Protein AF-V9FEI7-F1 (afdb_monomer)

Solvent-accessible surface area (backbone atoms only — not comparable to full-atom values): 3731 Å² total; per-residue (Å²): 114,85,78,67,65,42,79,56,67,80,43,78,44,80,49,97,84,70,64,72,93,68,80,88,33,70,47,49,44,73,62,100,74,63,44,84,74,51,65,48,71,39,79,66,53,21,34,51,56,76,89,30,56,40,62,70,115

Structure (mmCIF, N/CA/C/O backbone):
data_AF-V9FEI7-F1
#
_entry.id   AF-V9FEI7-F1
#
loop_
_atom_site.group_PDB
_atom_site.id
_atom_site.type_symbol
_atom_site.label_atom_id
_atom_site.label_alt_id
_atom_site.label_comp_id
_atom_site.label_asym_id
_atom_site.label_entity_id
_atom_site.label_seq_id
_atom_site.pdbx_PDB_ins_code
_atom_site.Cartn_x
_atom_site.Cartn_y
_atom_site.Cartn_z
_atom_site.occupancy
_atom_site.B_iso_or_equiv
_atom_site.auth_seq_id
_atom_site.auth_comp_id
_atom_site.auth_asym_id
_atom_site.auth_atom_id
_atom_site.pdbx_PDB_model_num
ATOM 1 N N . ASN A 1 1 ? 9.492 0.173 -9.169 1.00 96.00 1 ASN A N 1
ATOM 2 C CA . ASN A 1 1 ? 10.277 -0.328 -10.335 1.00 96.00 1 ASN A CA 1
ATOM 3 C C . ASN A 1 1 ? 10.914 -1.707 -10.128 1.00 96.00 1 ASN A C 1
ATOM 5 O O . ASN A 1 1 ? 11.376 -2.257 -11.117 1.00 96.00 1 ASN A O 1
ATOM 9 N N . TYR A 1 2 ? 10.938 -2.290 -8.924 1.00 97.31 2 TYR A N 1
ATOM 10 C CA . TYR A 1 2 ? 11.516 -3.630 -8.696 1.00 97.31 2 TYR A CA 1
ATOM 11 C C . TYR A 1 2 ? 10.511 -4.790 -8.727 1.00 97.31 2 TYR A C 1
ATOM 13 O O . TYR A 1 2 ? 10.880 -5.930 -8.478 1.00 97.31 2 TYR A O 1
ATOM 21 N N . GLY A 1 3 ? 9.259 -4.521 -9.107 1.00 96.75 3 GLY A N 1
ATOM 22 C CA . GLY A 1 3 ? 8.227 -5.555 -9.220 1.00 96.75 3 GLY A CA 1
ATOM 23 C C . GLY A 1 3 ? 7.540 -5.908 -7.900 1.00 96.75 3 GLY A C 1
ATOM 24 O O . GLY A 1 3 ? 6.824 -6.907 -7.857 1.00 96.75 3 GLY A O 1
ATOM 25 N N . ASP A 1 4 ? 7.729 -5.094 -6.858 1.00 97.62 4 ASP A N 1
ATOM 26 C CA . ASP A 1 4 ? 7.076 -5.272 -5.561 1.00 97.62 4 ASP A CA 1
ATOM 27 C C . ASP A 1 4 ? 5.549 -5.246 -5.685 1.00 97.62 4 ASP A C 1
ATOM 29 O O . ASP A 1 4 ? 4.974 -4.491 -6.477 1.00 97.62 4 ASP A O 1
ATOM 33 N N . GLN A 1 5 ? 4.899 -6.079 -4.875 1.00 97.94 5 GLN A N 1
ATOM 34 C CA . GLN A 1 5 ? 3.448 -6.166 -4.780 1.00 97.94 5 GLN A CA 1
ATOM 35 C C . GLN A 1 5 ? 3.047 -6.339 -3.318 1.00 97.94 5 GLN A C 1
ATOM 37 O O . GLN A 1 5 ? 3.401 -7.342 -2.697 1.00 97.94 5 GLN A O 1
ATOM 42 N N . ALA A 1 6 ? 2.276 -5.397 -2.780 1.00 98.00 6 ALA A N 1
ATOM 43 C CA . ALA A 1 6 ? 1.643 -5.529 -1.475 1.00 98.00 6 ALA A CA 1
ATOM 44 C C . ALA A 1 6 ? 0.167 -5.882 -1.665 1.00 98.00 6 ALA A C 1
ATOM 46 O O . ALA A 1 6 ? -0.555 -5.155 -2.339 1.00 98.00 6 ALA A O 1
ATOM 47 N N . LYS A 1 7 ? -0.283 -6.992 -1.075 1.00 98.19 7 LYS A N 1
ATOM 48 C CA . LYS A 1 7 ? -1.699 -7.377 -1.006 1.00 98.19 7 LYS A CA 1
ATOM 49 C C . LYS A 1 7 ? -2.138 -7.295 0.443 1.00 98.19 7 LYS A C 1
ATOM 51 O O . LYS A 1 7 ? -1.543 -7.965 1.286 1.00 98.19 7 LYS A O 1
ATOM 56 N N . LEU A 1 8 ? -3.127 -6.459 0.726 1.00 97.88 8 LEU A N 1
ATOM 57 C CA . LEU A 1 8 ? -3.578 -6.178 2.082 1.00 97.88 8 LEU A CA 1
ATOM 58 C C . LEU A 1 8 ? -5.097 -6.349 2.159 1.00 97.88 8 LEU A C 1
ATOM 60 O O . LEU A 1 8 ? -5.805 -6.109 1.187 1.00 97.88 8 LEU A O 1
ATOM 64 N N . SER A 1 9 ? -5.583 -6.779 3.317 1.00 98.06 9 SER A N 1
ATOM 65 C CA . SER A 1 9 ? -7.005 -7.010 3.577 1.00 98.06 9 SER A CA 1
ATOM 66 C C . SER A 1 9 ? -7.259 -6.960 5.077 1.00 98.06 9 SER A C 1
ATOM 68 O O . SER A 1 9 ? -6.396 -7.413 5.835 1.00 98.06 9 SER A O 1
ATOM 70 N N . ASN A 1 10 ? -8.440 -6.500 5.495 1.00 98.06 10 ASN A N 1
ATOM 71 C C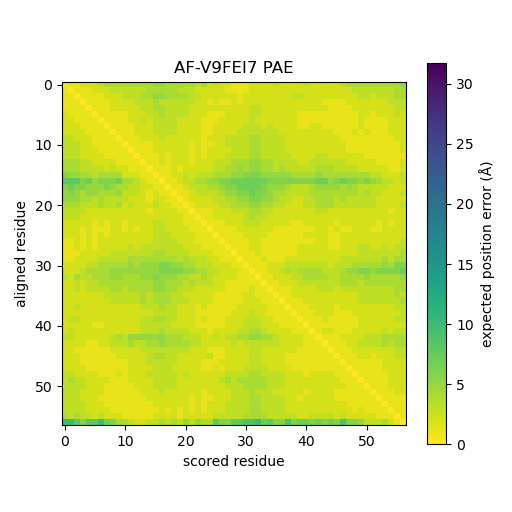A . ASN A 1 10 ? -8.861 -6.464 6.902 1.00 98.06 10 ASN A CA 1
ATOM 72 C C . ASN A 1 10 ? -7.821 -5.801 7.833 1.00 98.06 10 ASN A C 1
ATOM 74 O O . ASN A 1 10 ? -7.322 -6.393 8.792 1.00 98.06 10 ASN A O 1
ATOM 78 N N . ILE A 1 11 ? -7.458 -4.567 7.505 1.00 97.75 11 ILE A N 1
ATOM 79 C CA . ILE A 1 11 ? -6.447 -3.757 8.176 1.00 97.75 11 ILE A CA 1
ATOM 80 C C . 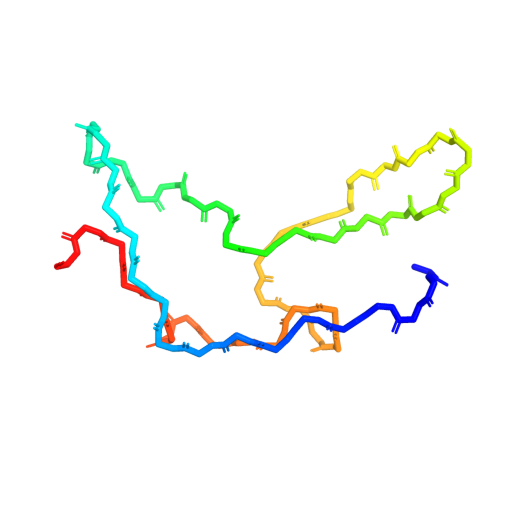ILE A 1 11 ? -7.139 -2.918 9.246 1.00 97.75 11 ILE A C 1
ATOM 82 O O . ILE A 1 11 ? -7.990 -2.093 8.932 1.00 97.75 11 ILE A O 1
ATOM 86 N N . HIS A 1 12 ? -6.742 -3.095 10.505 1.00 97.50 12 HIS A N 1
ATOM 87 C CA . HIS A 1 12 ? -7.261 -2.325 11.637 1.00 97.50 12 HIS A CA 1
ATOM 88 C C . HIS A 1 12 ? -6.140 -1.499 12.253 1.00 97.50 12 HIS A C 1
ATOM 90 O O . HI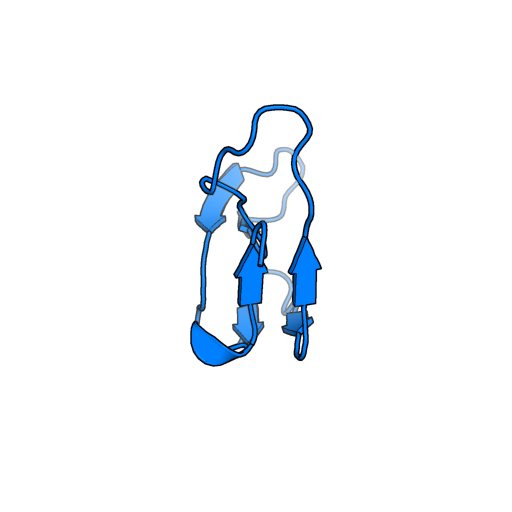S A 1 12 ? -5.112 -2.044 12.662 1.00 97.50 12 HIS A 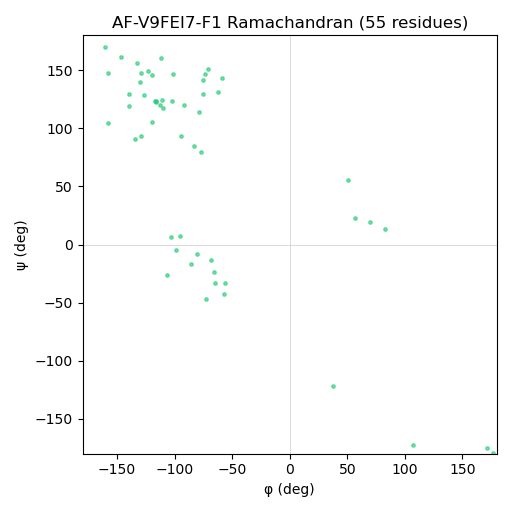O 1
ATOM 96 N N . VAL A 1 13 ? -6.328 -0.183 12.319 1.00 97.25 13 VAL A N 1
ATOM 97 C CA . VAL A 1 13 ? -5.335 0.753 12.850 1.00 97.25 13 VAL A CA 1
ATOM 98 C C . VAL A 1 13 ? -5.964 1.616 13.929 1.00 97.25 13 VAL A C 1
ATOM 100 O O . VAL A 1 13 ? -6.976 2.276 13.711 1.00 97.25 13 VAL A O 1
ATOM 103 N N . LYS A 1 14 ? -5.309 1.672 15.089 1.00 97.12 14 LYS A N 1
ATOM 104 C CA . LYS A 1 14 ? -5.641 2.609 16.161 1.00 97.12 14 LYS A CA 1
ATOM 105 C C . LYS A 1 14 ? -4.531 3.637 16.303 1.00 97.12 14 LYS A C 1
ATOM 107 O O . LYS A 1 14 ? -3.374 3.277 16.515 1.00 97.12 14 LYS A O 1
ATOM 112 N N . THR A 1 15 ? -4.883 4.911 16.212 1.00 96.94 15 THR A N 1
ATOM 113 C CA . THR A 1 15 ? -3.943 6.025 16.372 1.00 96.94 15 THR A CA 1
ATOM 114 C C . THR A 1 15 ? -4.066 6.642 17.760 1.00 96.94 15 THR A C 1
ATOM 116 O O . THR A 1 15 ? -5.147 6.701 18.344 1.00 96.94 15 THR A O 1
ATOM 119 N N . THR A 1 16 ? -2.952 7.123 18.312 1.00 95.75 16 THR A N 1
ATOM 120 C CA . THR A 1 16 ? -2.927 7.694 19.669 1.00 95.75 16 THR A CA 1
ATOM 121 C C . THR A 1 16 ? -3.756 8.975 19.789 1.00 95.75 16 THR A C 1
ATOM 123 O O . THR A 1 16 ? -4.331 9.239 20.839 1.00 95.75 16 THR A O 1
ATOM 126 N N . ASN A 1 17 ? -3.817 9.780 18.726 1.00 94.69 17 ASN A N 1
ATOM 127 C CA . ASN A 1 17 ? -4.505 11.073 18.695 1.00 94.69 17 ASN A CA 1
ATOM 128 C C . ASN A 1 17 ? -5.863 11.036 17.970 1.00 94.69 17 ASN A C 1
ATOM 130 O O . ASN A 1 17 ? -6.457 12.092 17.773 1.00 94.69 17 ASN A O 1
ATOM 134 N N . GLY A 1 18 ? -6.343 9.855 17.564 1.00 94.44 18 GLY A N 1
ATOM 135 C CA . GLY A 1 18 ? -7.595 9.707 16.816 1.00 94.44 18 GLY A CA 1
ATOM 136 C C . GLY A 1 18 ? -7.545 10.249 15.382 1.00 94.44 18 GLY A C 1
ATOM 137 O O . GLY A 1 18 ? -8.590 10.533 14.807 1.00 94.44 18 GLY A O 1
ATOM 138 N N . ASN A 1 19 ? -6.352 10.433 14.808 1.00 95.31 19 ASN A N 1
ATOM 139 C CA . ASN A 1 19 ? -6.199 10.855 13.418 1.00 95.31 19 ASN A CA 1
ATOM 140 C C . ASN A 1 19 ? -6.486 9.694 12.450 1.00 95.31 19 ASN A C 1
ATOM 142 O O . ASN A 1 19 ? -6.072 8.562 12.695 1.00 95.31 19 ASN A O 1
ATOM 146 N N . ASN A 1 20 ? -7.138 9.992 11.326 1.00 94.25 20 ASN A N 1
ATOM 147 C CA . ASN A 1 20 ? -7.415 9.030 10.258 1.00 94.25 20 ASN A CA 1
ATOM 148 C C . ASN A 1 20 ? -6.416 9.111 9.088 1.00 94.25 20 ASN A C 1
ATOM 150 O O . ASN A 1 20 ? -6.476 8.290 8.180 1.00 94.25 20 ASN A O 1
ATOM 154 N N . ASP A 1 21 ? -5.487 10.071 9.100 1.00 93.31 21 ASP A N 1
ATOM 155 C CA . ASP A 1 21 ? -4.427 10.191 8.093 1.00 93.31 21 ASP A CA 1
ATOM 156 C C . ASP A 1 21 ? -3.312 9.161 8.350 1.00 93.31 21 ASP A C 1
ATOM 158 O O . ASP A 1 21 ? -2.276 9.449 8.957 1.00 93.31 21 ASP A O 1
ATOM 162 N N . VAL A 1 22 ? -3.570 7.917 7.938 1.00 95.12 22 VAL A N 1
ATOM 163 C CA . VAL A 1 22 ? -2.617 6.804 7.978 1.00 95.12 22 VAL A CA 1
ATOM 164 C C . VAL A 1 22 ? -2.340 6.331 6.561 1.00 95.12 22 VAL A C 1
ATOM 166 O O . VAL A 1 22 ? -3.228 5.882 5.837 1.00 95.12 22 VAL A O 1
ATOM 169 N N . LYS A 1 23 ? -1.062 6.339 6.189 1.00 96.31 23 LYS A N 1
ATOM 170 C CA . LYS A 1 23 ? -0.594 5.828 4.902 1.00 96.31 23 LYS A CA 1
ATOM 171 C C . LYS A 1 23 ? -0.407 4.317 4.968 1.00 96.31 23 LYS A C 1
ATOM 173 O O . LYS A 1 23 ? 0.686 3.833 5.240 1.00 96.31 23 LYS A O 1
ATOM 178 N N . VAL A 1 24 ? -1.493 3.583 4.743 1.00 96.75 24 VAL A N 1
ATOM 179 C CA . VAL A 1 24 ? -1.549 2.111 4.841 1.00 96.75 24 VAL A CA 1
ATOM 180 C C . VAL A 1 24 ? -0.539 1.421 3.925 1.00 96.75 24 VAL A C 1
ATOM 182 O O . VAL A 1 24 ? 0.117 0.463 4.326 1.00 96.75 24 VAL A O 1
ATOM 185 N N . CYS A 1 25 ? -0.408 1.909 2.695 1.00 97.81 25 CYS A N 1
ATOM 186 C CA . CYS A 1 25 ? 0.561 1.409 1.735 1.00 97.81 25 CYS A CA 1
ATOM 187 C C . CYS A 1 25 ? 1.161 2.588 0.981 1.00 97.81 25 CYS A C 1
ATOM 189 O O . CYS A 1 25 ? 0.429 3.440 0.478 1.00 97.81 25 CYS A O 1
ATOM 191 N N . GLN A 1 26 ? 2.490 2.635 0.916 1.00 97.81 26 GLN A N 1
ATOM 192 C CA . GLN A 1 26 ? 3.239 3.597 0.115 1.00 97.81 26 GLN A CA 1
ATOM 193 C C . GLN A 1 26 ? 4.085 2.842 -0.901 1.00 97.81 26 GLN A C 1
ATOM 195 O O . GLN A 1 26 ? 4.602 1.765 -0.599 1.00 97.81 26 GLN A O 1
ATOM 200 N N . TRP A 1 27 ? 4.269 3.420 -2.084 1.00 97.88 27 TRP A N 1
ATOM 201 C CA . TRP A 1 27 ? 5.179 2.879 -3.086 1.00 97.88 27 TRP A CA 1
ATOM 202 C C . TRP A 1 27 ? 6.232 3.901 -3.490 1.00 97.88 27 TRP A C 1
ATOM 204 O O . TRP A 1 27 ? 6.021 5.120 -3.513 1.00 97.88 27 TRP A O 1
ATOM 214 N N . SER A 1 28 ? 7.388 3.361 -3.852 1.00 97.88 28 SER A N 1
ATOM 215 C CA . SER A 1 28 ? 8.593 4.139 -4.088 1.00 97.88 28 SER A CA 1
ATOM 216 C C . SER A 1 28 ? 9.262 3.721 -5.393 1.00 97.88 28 SER A C 1
ATOM 218 O O . SER A 1 28 ? 9.113 2.596 -5.885 1.00 97.88 28 SER A O 1
ATOM 220 N N . GLN A 1 29 ? 10.042 4.638 -5.953 1.00 97.88 29 GLN A N 1
ATOM 221 C CA . GLN A 1 29 ? 11.070 4.300 -6.918 1.00 97.88 29 GLN A CA 1
ATOM 222 C C . GLN A 1 29 ? 12.279 3.771 -6.140 1.00 97.88 29 GLN A C 1
ATOM 224 O O . GLN A 1 29 ? 12.913 4.506 -5.386 1.00 97.88 29 GLN A O 1
ATOM 229 N N . GLY A 1 30 ? 12.594 2.494 -6.317 1.00 97.44 30 GLY A N 1
ATOM 230 C CA . GLY A 1 30 ? 13.789 1.858 -5.782 1.00 97.44 30 GLY A CA 1
ATOM 231 C C . GLY A 1 30 ? 15.051 2.279 -6.538 1.00 97.44 30 GLY A C 1
ATOM 232 O O . GLY A 1 30 ? 15.029 2.515 -7.749 1.00 97.44 30 GLY A O 1
ATOM 233 N N . GLY A 1 31 ? 16.162 2.352 -5.810 1.00 97.56 31 GLY A N 1
ATOM 234 C CA . GLY A 1 31 ? 17.474 2.782 -6.292 1.00 97.56 31 GLY A CA 1
ATOM 235 C C . GLY A 1 31 ? 18.446 2.947 -5.121 1.00 97.56 31 GLY A C 1
ATOM 236 O O . GLY A 1 31 ? 18.085 2.665 -3.981 1.00 97.56 31 GLY A O 1
ATOM 237 N N . SER A 1 32 ? 19.664 3.428 -5.382 1.00 97.38 32 SER A N 1
ATOM 238 C CA . SER A 1 32 ? 20.627 3.789 -4.324 1.00 97.38 32 SER A CA 1
ATOM 239 C C . SER A 1 32 ? 20.165 4.979 -3.473 1.00 97.38 32 SER A C 1
ATOM 241 O O . SER A 1 32 ? 20.574 5.108 -2.325 1.00 97.38 32 SER A O 1
ATOM 243 N N . SER A 1 33 ? 19.293 5.822 -4.032 1.00 97.31 33 SER A N 1
ATOM 244 C CA . SER A 1 33 ? 18.560 6.871 -3.329 1.00 97.31 33 SER A CA 1
ATOM 245 C C . SER A 1 33 ? 17.073 6.733 -3.677 1.00 97.31 33 SER A C 1
ATOM 247 O O . SER A 1 33 ? 16.656 7.190 -4.745 1.00 97.31 33 SER A O 1
ATOM 249 N N . PRO A 1 34 ? 16.285 6.006 -2.867 1.00 97.00 34 PRO A N 1
ATOM 250 C CA . PRO A 1 34 ? 14.879 5.765 -3.161 1.00 97.00 34 PRO A CA 1
ATOM 251 C C . PRO A 1 34 ? 14.036 7.035 -2.985 1.00 97.00 34 PRO A C 1
ATOM 253 O O . PRO A 1 34 ? 14.342 7.891 -2.155 1.00 97.00 34 PRO A O 1
ATOM 256 N N . SER A 1 35 ? 12.942 7.141 -3.741 1.00 97.94 35 SER A N 1
ATOM 257 C CA . SER A 1 35 ? 11.992 8.256 -3.636 1.00 97.94 35 SER A CA 1
ATOM 258 C C . SER A 1 35 ? 10.554 7.767 -3.516 1.00 97.94 35 SER A C 1
ATOM 260 O O . SER A 1 35 ? 10.148 6.821 -4.188 1.00 97.94 35 SER A O 1
ATOM 262 N N . ASN A 1 36 ? 9.764 8.423 -2.666 1.00 97.88 36 ASN A N 1
ATOM 263 C CA . ASN A 1 36 ? 8.340 8.124 -2.540 1.00 97.88 36 ASN A CA 1
ATOM 264 C C . ASN A 1 36 ? 7.577 8.702 -3.729 1.00 97.88 36 ASN A C 1
ATOM 266 O O . ASN A 1 36 ? 7.733 9.878 -4.054 1.00 97.88 36 ASN A O 1
ATOM 270 N N . LEU A 1 37 ? 6.757 7.865 -4.364 1.00 97.19 37 LEU A N 1
ATOM 271 C CA . LEU A 1 37 ? 5.963 8.246 -5.531 1.00 97.19 37 LEU A CA 1
ATOM 272 C C . LEU A 1 37 ? 4.479 8.401 -5.198 1.00 97.19 37 LEU A C 1
ATOM 274 O O . LEU A 1 37 ? 3.787 9.146 -5.885 1.00 97.19 37 LEU A O 1
ATOM 278 N N . GLY A 1 38 ? 3.989 7.712 -4.166 1.00 97.81 38 GLY A N 1
ATOM 279 C CA . GLY A 1 38 ? 2.603 7.830 -3.733 1.00 97.81 38 GLY A CA 1
ATOM 280 C C . GLY A 1 38 ? 2.243 6.894 -2.588 1.00 97.81 38 GLY A C 1
ATOM 281 O O . GLY A 1 38 ? 3.078 6.141 -2.079 1.00 97.81 38 GLY A O 1
ATOM 282 N N . ASP A 1 39 ? 0.983 6.984 -2.184 1.00 97.44 39 ASP A N 1
ATOM 283 C CA . ASP A 1 39 ? 0.356 6.161 -1.163 1.00 97.44 39 ASP A CA 1
ATOM 284 C C . ASP A 1 39 ? -1.126 5.928 -1.485 1.00 97.44 39 ASP A C 1
ATOM 286 O O . ASP A 1 39 ? -1.691 6.608 -2.342 1.00 97.44 39 ASP A O 1
ATOM 290 N N . GLY A 1 40 ? -1.718 4.904 -0.871 1.00 96.56 40 GLY A N 1
ATOM 291 C CA . GLY A 1 40 ? -3.094 4.484 -1.138 1.00 96.56 40 GLY A CA 1
ATOM 292 C C . GLY A 1 40 ? -3.217 3.177 -1.941 1.00 96.56 40 GLY A C 1
ATOM 293 O O . GLY A 1 40 ? -2.223 2.490 -2.198 1.00 96.56 40 GLY A O 1
ATOM 294 N N . PRO A 1 41 ? -4.439 2.809 -2.360 1.00 97.25 41 PRO A N 1
ATOM 295 C CA . PRO A 1 41 ? -4.661 1.737 -3.325 1.00 97.25 41 PRO A CA 1
ATOM 296 C C . PRO A 1 41 ? -4.017 2.067 -4.676 1.00 97.25 41 PRO A C 1
ATOM 298 O O . PRO A 1 41 ? -4.205 3.155 -5.219 1.00 97.25 41 PRO A O 1
ATOM 301 N N . SER A 1 42 ? -3.262 1.132 -5.249 1.00 96.88 42 SER A N 1
ATOM 302 C CA . SER A 1 42 ? -2.568 1.347 -6.521 1.00 96.88 42 SER A CA 1
ATOM 303 C C . SER A 1 42 ? -2.244 0.041 -7.232 1.00 96.88 42 SER A C 1
ATOM 305 O O . SER A 1 42 ? -1.286 -0.645 -6.870 1.00 96.88 42 SER A O 1
ATOM 307 N N . GLY A 1 43 ? -3.011 -0.264 -8.287 1.00 95.25 43 GLY A N 1
ATOM 308 C CA . GLY A 1 43 ? -2.739 -1.339 -9.247 1.00 95.25 43 GLY A CA 1
ATOM 309 C C . GLY A 1 43 ? -2.156 -2.595 -8.599 1.00 95.25 43 GLY A C 1
ATOM 310 O O . GLY A 1 43 ? -2.750 -3.158 -7.691 1.00 95.25 43 GLY A O 1
ATOM 311 N N . THR A 1 44 ? -0.971 -3.017 -9.043 1.00 96.75 44 THR A N 1
ATOM 312 C CA . THR A 1 44 ? -0.246 -4.150 -8.448 1.00 96.75 44 THR A CA 1
ATOM 313 C C . THR A 1 44 ? 0.620 -3.773 -7.243 1.00 96.75 44 THR A C 1
ATOM 315 O O . THR A 1 44 ? 1.026 -4.665 -6.502 1.00 96.75 44 THR A O 1
ATOM 318 N N . LEU A 1 45 ? 0.926 -2.489 -7.045 1.00 97.38 45 LEU A N 1
ATOM 319 C CA . LEU A 1 45 ? 1.849 -2.014 -6.008 1.00 97.38 45 LEU A CA 1
ATOM 320 C C . LEU A 1 45 ? 1.220 -2.109 -4.614 1.00 97.38 45 LEU A C 1
ATOM 322 O O . LEU A 1 45 ? 1.839 -2.647 -3.702 1.00 97.38 45 LEU A O 1
ATOM 326 N N . CYS A 1 46 ? -0.022 -1.644 -4.485 1.00 98.06 46 CYS A N 1
ATOM 327 C CA . CYS A 1 46 ? -0.799 -1.615 -3.252 1.00 98.06 46 CYS A CA 1
ATOM 328 C C . CYS A 1 46 ? -2.219 -2.115 -3.541 1.00 98.06 46 CYS A C 1
ATOM 330 O O . CYS A 1 46 ? -3.108 -1.359 -3.924 1.00 98.06 46 CYS A O 1
ATOM 332 N N . GLN A 1 47 ? -2.412 -3.419 -3.394 1.00 98.38 47 GLN A N 1
ATOM 333 C CA . GLN A 1 47 ? -3.635 -4.141 -3.721 1.00 98.38 47 GLN A CA 1
ATOM 334 C C . GLN A 1 47 ? -4.503 -4.280 -2.471 1.00 98.38 47 GLN A C 1
ATOM 336 O O . GLN A 1 47 ? -4.322 -5.211 -1.686 1.00 98.38 47 GLN A O 1
ATOM 341 N N . TYR A 1 48 ? -5.418 -3.332 -2.304 1.00 97.81 48 TYR A N 1
ATOM 342 C CA . TYR A 1 48 ? -6.489 -3.333 -1.310 1.00 97.81 48 TYR A CA 1
ATOM 343 C C . TYR A 1 48 ? -7.580 -2.345 -1.749 1.00 97.81 48 TYR A C 1
ATOM 345 O O . TYR A 1 48 ? -7.385 -1.580 -2.696 1.00 97.81 48 TYR A O 1
ATOM 353 N N . SER A 1 49 ? -8.725 -2.362 -1.082 1.00 97.31 49 SER A N 1
ATOM 354 C CA . SER A 1 49 ? -9.815 -1.402 -1.261 1.00 97.31 49 SER A CA 1
ATOM 355 C C . SER A 1 49 ? -9.972 -0.520 -0.025 1.00 97.31 49 SER A C 1
ATOM 357 O O . SER A 1 49 ? -9.543 -0.895 1.061 1.00 97.31 49 SER A O 1
ATOM 359 N N . GLU A 1 50 ? -10.627 0.635 -0.145 1.00 94.25 50 GLU A N 1
ATOM 360 C CA . GLU A 1 50 ? -10.919 1.473 1.03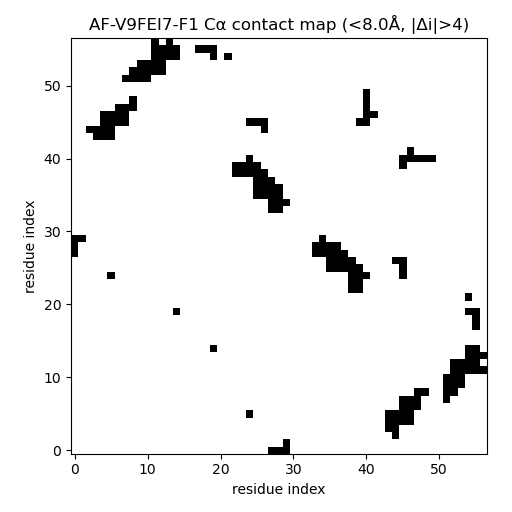1 1.00 94.25 50 GLU A CA 1
ATOM 361 C C . GLU A 1 50 ? -11.706 0.705 2.108 1.00 94.25 50 GLU A C 1
ATOM 363 O O . GLU A 1 50 ? -11.447 0.885 3.291 1.00 94.25 50 GLU A O 1
ATOM 368 N N . SER A 1 51 ? -12.579 -0.230 1.710 1.00 96.81 51 SER A N 1
ATOM 369 C CA . SER A 1 51 ? -13.323 -1.095 2.637 1.00 96.81 51 SER A CA 1
ATOM 370 C C . SER A 1 51 ? -12.473 -2.116 3.397 1.00 96.81 51 SER A C 1
ATOM 372 O O . SER A 1 51 ? -12.971 -2.715 4.343 1.00 96.81 51 SER A O 1
ATOM 374 N N . ASP A 1 52 ? -11.219 -2.341 2.999 1.00 97.75 52 ASP A N 1
ATOM 375 C CA . ASP A 1 52 ? -10.295 -3.193 3.750 1.00 97.75 52 ASP A CA 1
ATOM 376 C C . ASP A 1 52 ? -9.660 -2.467 4.941 1.00 97.75 52 ASP A C 1
ATOM 378 O O . ASP A 1 52 ? -8.929 -3.102 5.700 1.00 97.75 52 ASP A O 1
ATOM 382 N N . VAL A 1 53 ? -9.860 -1.152 5.081 1.00 97.88 53 VAL A N 1
ATOM 383 C CA . VAL A 1 53 ? -9.151 -0.317 6.053 1.00 97.88 53 VAL A CA 1
ATOM 384 C C . VAL A 1 53 ? -10.112 0.266 7.080 1.00 97.88 53 VAL A C 1
ATOM 386 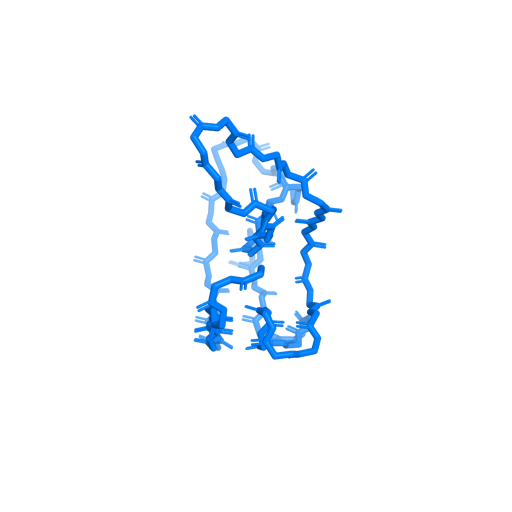O O . VAL A 1 53 ? -11.011 1.029 6.748 1.00 97.88 53 VAL A O 1
ATOM 389 N N . HIS A 1 54 ? -9.828 -0.018 8.347 1.00 97.38 54 HIS A N 1
ATOM 390 C CA . HIS A 1 54 ? -10.578 0.447 9.506 1.00 97.38 54 HIS A CA 1
ATOM 391 C C . HIS A 1 54 ? -9.644 1.273 10.394 1.00 97.38 54 HIS A C 1
ATOM 393 O O . HIS A 1 54 ? -8.750 0.727 11.050 1.00 97.38 54 HIS A O 1
ATOM 399 N N . ILE A 1 55 ? -9.796 2.601 10.383 1.00 97.3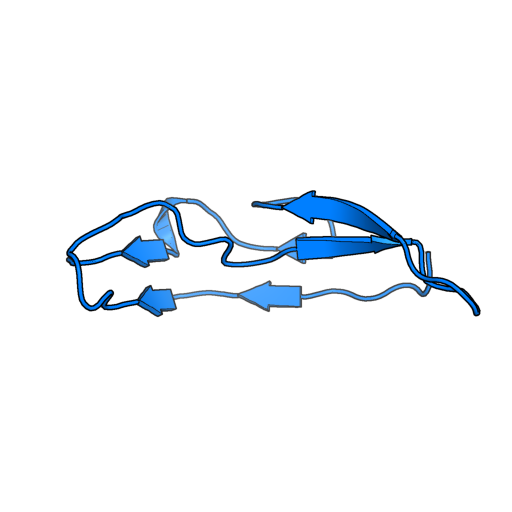8 55 ILE A N 1
ATOM 400 C CA . ILE A 1 55 ? -8.957 3.507 11.180 1.00 97.38 55 ILE A CA 1
ATOM 401 C C . ILE A 1 55 ? -9.798 4.112 12.293 1.00 97.38 55 ILE A C 1
ATOM 403 O O . ILE A 1 55 ? -10.735 4.859 12.033 1.00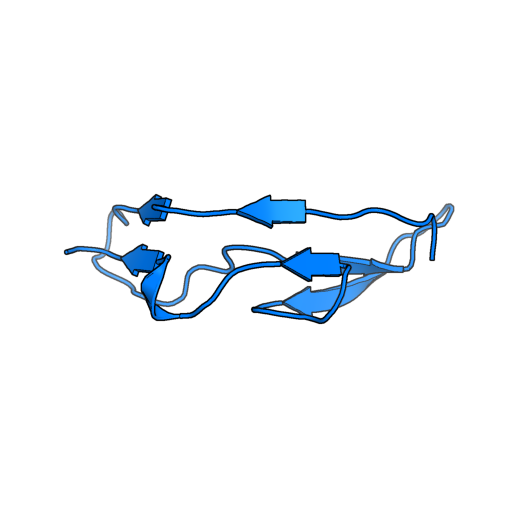 97.38 55 ILE A O 1
ATOM 407 N N . ASN A 1 56 ? -9.413 3.813 13.534 1.00 96.38 56 ASN A N 1
ATOM 408 C CA . ASN A 1 56 ? -10.109 4.238 14.750 1.00 96.38 56 ASN A CA 1
ATOM 409 C C . ASN A 1 56 ? -11.592 3.806 14.819 1.00 96.38 56 ASN A C 1
ATOM 411 O O . ASN A 1 56 ? -12.363 4.429 15.550 1.00 96.38 56 ASN A O 1
ATOM 415 N N . GLU A 1 57 ? -11.965 2.754 14.086 1.00 92.69 57 GLU A N 1
ATOM 416 C CA . GLU A 1 57 ? -13.256 2.060 14.216 1.00 92.69 57 GLU A CA 1
ATOM 417 C C . GLU A 1 57 ? -13.261 1.066 15.390 1.00 92.69 57 GLU A C 1
ATOM 419 O O . GLU A 1 57 ? -12.175 0.552 15.759 1.00 92.69 57 GLU A O 1
#

Nearest PDB structures (foldseek):
  3b90-assembly1_A  TM=7.787E-01  e=3.944E-01  Dickeya chrysanthemi
  3b4n-assembly2_B  TM=7.741E-01  e=4.815E-01  Dickeya chrysanthemi
  6t9k-assembly1_E  TM=4.166E-01  e=6.019E+00  Saccharomyces cerevisiae S288C

Radius of gyration: 12.77 Å; Cα contacts (8 Å, |Δi|>4): 90; chains: 1; bounding box: 34×18×30 Å

InterPro domains:
  IPR004898 Pectate lyase PlyH/PlyE-like [PTHR33407] (1-57)
  IPR012334 Pectin lyase fold [G3DSA:2.160.20.10] (1-55)

pLDDT: mean 96.92, std 1.27, range [92.69, 98.38]

Foldseek 3Di:
DPQAFDAAAQAEEEDPVQDPPDQPFWDWDDDPDIGTDDG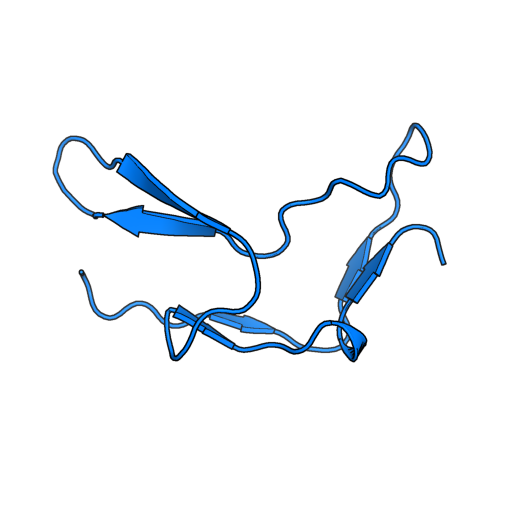DDDDRHYHDDPVRYHYND

Sequence (57 aa):
NYGDQAKLSNIHVKTTNGNNDVKVCQWSQGGSSPSNLGDGPSGTLCQYSESDVHINE

Mean predicted aligned error: 2.38 Å

Organism: NCBI:txid1317065

Secondary structure (DSSP, 8-state):
-----EE--SEEE--TT------S-EEEE-SSS-EEEEES-BTTTEE--GGGEEE--